Protein AF-F3QII2-F1 (afdb_monomer)

Foldseek 3Di:
DDDDDDDDDPDDDPDPDPPDPDPDDDDDDFQCVVCVPPPNDLVRLVVVFDWDQFPQGTGRLSAFVVNVDPVDSDDDGPVVFFDDADVVHDPPDDTPRGDCVVVCVVVVVSDPDDPCVPPNPPD

pLDDT: mean 78.5, std 14.96, range [42.94, 92.31]

InterPro domains:
  IPR036280 Multiheme cytochrome superfamily [SSF48695] (8-122)

Radius of gyration: 26.81 Å; Cα contacts (8 Å, |Δi|>4): 93; chains: 1; bounding box: 53×90×44 Å

Sequence (123 aa):
MKTIKVILPALLSFFLAGAVFAQNAPEAMKKEQCLACHGPTFDELIKKNVQAQSDSGPVNPHVWIPHAGGPEKAATECIDCHAQHSIPPKPGYKDTSASLEPCYACHHNYQLKKCSSCHGDKN

Organism: NCBI:txid762966

Solvent-accessible surface area (backbone atoms only — not comparable to full-atom values): 8514 Å² total; per-residue (Å²): 143,83,81,88,79,89,79,86,77,99,72,90,89,87,85,90,84,80,82,85,85,81,85,80,76,80,81,84,75,51,44,70,69,51,21,73,76,76,28,86,42,71,72,57,44,38,71,65,54,57,71,44,84,48,91,76,43,76,39,56,79,62,65,45,48,52,78,88,62,48,100,55,63,40,64,76,52,57,59,75,35,28,70,85,73,63,87,75,66,61,91,88,71,73,93,82,54,70,51,69,65,71,58,38,78,78,26,80,81,66,39,94,63,67,57,39,83,82,63,40,91,90,92

Secondary structure (DSSP, 8-state):
----------------SSSSSS--PPPPPPHHHHHHHH-SSHHHHHHHT--EEETTEEE-----BSTTT-S--BPPPGGGTS----SSPPTT-------SGGGGGT-TTS--S-THHHH-TT-

Mean predicted aligned error: 11.97 Å

Structure (mmCIF, N/CA/C/O backbone):
data_AF-F3QII2-F1
#
_entry.id   AF-F3QII2-F1
#
loop_
_atom_site.group_PDB
_atom_site.id
_atom_site.type_symbol
_atom_site.label_atom_id
_atom_site.label_alt_id
_atom_site.label_comp_id
_atom_site.label_asym_id
_atom_site.label_entity_id
_atom_site.label_seq_id
_atom_site.pdbx_PDB_ins_code
_atom_site.Cartn_x
_atom_site.Cartn_y
_atom_site.Cartn_z
_atom_site.occupancy
_atom_site.B_iso_or_equiv
_atom_site.auth_seq_id
_atom_site.auth_comp_id
_atom_site.auth_asym_id
_atom_site.auth_atom_id
_atom_site.pdbx_PDB_model_num
ATOM 1 N N . MET A 1 1 ? 34.535 -80.271 13.203 1.00 46.00 1 MET A N 1
ATOM 2 C CA . MET A 1 1 ? 35.333 -79.603 12.151 1.00 46.00 1 MET A CA 1
ATOM 3 C C . MET A 1 1 ? 34.400 -79.155 11.039 1.00 46.00 1 MET A C 1
ATOM 5 O O . MET A 1 1 ? 33.809 -80.017 10.403 1.00 46.00 1 MET A O 1
ATOM 9 N N . LYS A 1 2 ? 34.221 -77.847 10.836 1.00 42.94 2 LYS A N 1
ATOM 10 C CA . LYS A 1 2 ? 33.803 -77.236 9.563 1.00 42.94 2 LYS A CA 1
ATOM 11 C C . LYS A 1 2 ? 34.075 -75.735 9.659 1.00 42.94 2 LYS A C 1
ATOM 13 O O . LYS A 1 2 ? 33.865 -75.117 10.694 1.00 42.94 2 LYS A O 1
ATOM 18 N N . THR A 1 3 ? 34.691 -75.243 8.603 1.00 44.34 3 THR A N 1
ATOM 19 C CA . THR A 1 3 ? 35.510 -74.038 8.492 1.00 44.34 3 THR A CA 1
ATOM 20 C C . THR A 1 3 ? 34.710 -72.741 8.506 1.00 44.34 3 THR A C 1
ATOM 22 O O . THR A 1 3 ? 33.686 -72.627 7.838 1.00 44.34 3 THR A O 1
ATOM 25 N N . ILE A 1 4 ? 35.261 -71.753 9.211 1.00 49.91 4 ILE A N 1
ATOM 26 C CA . ILE A 1 4 ? 34.911 -70.331 9.179 1.00 49.91 4 ILE A CA 1
ATOM 27 C C . ILE A 1 4 ? 35.056 -69.798 7.746 1.00 49.91 4 ILE A C 1
ATOM 29 O O . ILE A 1 4 ? 36.092 -69.994 7.113 1.00 49.91 4 ILE A O 1
ATOM 33 N N . LYS A 1 5 ? 34.046 -69.075 7.256 1.00 50.47 5 LYS A N 1
ATOM 34 C CA . LYS A 1 5 ? 34.174 -68.180 6.101 1.00 50.47 5 LYS A CA 1
ATOM 35 C C . LYS A 1 5 ? 33.738 -66.791 6.554 1.00 50.47 5 LYS A C 1
ATOM 37 O O . LYS A 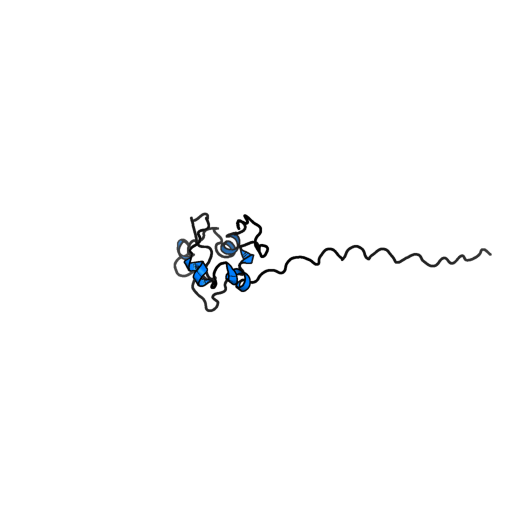1 5 ? 32.553 -66.512 6.692 1.00 50.47 5 LYS A O 1
ATOM 42 N N . VAL A 1 6 ? 34.735 -65.969 6.870 1.00 53.03 6 VAL A N 1
ATOM 43 C CA . VAL A 1 6 ? 34.589 -64.538 7.136 1.00 53.03 6 VAL A CA 1
ATOM 44 C C . VAL A 1 6 ? 34.221 -63.863 5.818 1.00 53.03 6 VAL A C 1
ATOM 46 O O . VAL A 1 6 ? 34.971 -63.976 4.852 1.00 53.03 6 VAL A O 1
ATOM 49 N N . ILE A 1 7 ? 33.091 -63.161 5.774 1.00 54.38 7 ILE A N 1
ATOM 50 C CA . ILE A 1 7 ? 32.795 -62.176 4.729 1.00 54.38 7 ILE A CA 1
ATOM 51 C C . ILE A 1 7 ? 32.366 -60.892 5.453 1.00 54.38 7 ILE A C 1
ATOM 53 O O . ILE A 1 7 ? 31.240 -60.771 5.927 1.00 54.38 7 ILE A O 1
ATOM 57 N N . LEU A 1 8 ? 33.332 -59.986 5.616 1.00 47.25 8 LEU A N 1
ATOM 58 C CA . LEU A 1 8 ? 33.181 -58.586 6.049 1.00 47.25 8 LEU A CA 1
ATOM 59 C C . LEU A 1 8 ? 32.653 -57.751 4.842 1.00 47.25 8 LEU A C 1
ATOM 61 O O . LEU A 1 8 ? 32.677 -58.245 3.716 1.00 47.25 8 LEU A O 1
ATOM 65 N N . PRO A 1 9 ? 32.172 -56.507 5.007 1.00 51.00 9 PRO A N 1
ATOM 66 C CA . PRO A 1 9 ? 30.765 -56.132 4.899 1.00 51.00 9 PRO A CA 1
ATOM 67 C C . PRO A 1 9 ? 30.524 -55.129 3.749 1.00 51.00 9 PRO A C 1
ATOM 69 O O . PRO A 1 9 ? 31.188 -54.103 3.659 1.00 51.00 9 PRO A O 1
ATOM 72 N N . ALA A 1 10 ? 29.524 -55.350 2.897 1.00 51.78 10 ALA A N 1
ATOM 73 C CA . ALA A 1 10 ? 29.083 -54.336 1.931 1.00 51.78 10 ALA A CA 1
ATOM 74 C C . ALA A 1 10 ? 27.935 -53.502 2.529 1.00 51.78 10 ALA A C 1
ATOM 76 O O . ALA A 1 10 ? 26.784 -53.598 2.115 1.00 51.78 10 ALA A O 1
ATOM 77 N N . LEU A 1 11 ? 28.249 -52.723 3.563 1.00 58.66 11 LEU A N 1
ATOM 78 C CA . LEU A 1 11 ? 27.399 -51.663 4.110 1.00 58.66 11 LEU A CA 1
ATOM 79 C C . LEU A 1 11 ? 28.162 -50.346 3.944 1.00 58.66 11 LEU A C 1
ATOM 81 O O . LEU A 1 11 ? 29.367 -50.322 4.156 1.00 58.66 11 LEU A O 1
ATOM 85 N N . LEU A 1 12 ? 27.432 -49.275 3.623 1.00 56.66 12 LEU A N 1
ATOM 86 C CA . LEU A 1 12 ? 27.881 -47.928 3.232 1.00 56.66 12 LEU A CA 1
ATOM 87 C C . LEU A 1 12 ? 28.186 -47.768 1.739 1.00 56.66 12 LEU A C 1
ATOM 89 O O . LEU A 1 12 ? 29.324 -47.947 1.327 1.00 56.66 12 LEU A O 1
ATOM 93 N N . SER A 1 13 ? 27.191 -47.335 0.954 1.00 59.59 13 SER A N 1
ATOM 94 C CA . SER A 1 13 ? 27.356 -46.309 -0.104 1.00 59.59 13 SER A CA 1
ATOM 95 C C . SER A 1 13 ? 26.025 -45.980 -0.802 1.00 59.59 13 SER A C 1
ATOM 97 O O . SER A 1 13 ? 25.944 -46.012 -2.023 1.00 59.59 13 SER A O 1
ATOM 99 N N . PHE A 1 14 ? 24.951 -45.680 -0.062 1.00 56.03 14 PHE A N 1
ATOM 100 C CA . PHE A 1 14 ? 23.705 -45.222 -0.702 1.00 56.03 14 PHE A CA 1
ATOM 101 C C . PHE A 1 14 ? 22.914 -44.248 0.183 1.00 56.03 14 PHE A C 1
ATOM 103 O O . PHE A 1 14 ? 21.791 -44.527 0.572 1.00 56.03 14 PHE A O 1
ATOM 110 N N . PHE A 1 15 ? 23.510 -43.107 0.553 1.00 59.72 15 PHE A N 1
ATOM 111 C CA . PHE A 1 15 ? 22.784 -42.048 1.284 1.00 59.72 15 PHE A CA 1
ATOM 112 C C . PHE A 1 15 ? 23.167 -40.602 0.911 1.00 59.72 15 PHE A C 1
ATOM 114 O O . PHE A 1 15 ? 22.882 -39.688 1.674 1.00 59.72 15 PHE A O 1
ATOM 121 N N . LEU A 1 16 ? 23.758 -40.340 -0.262 1.00 58.75 16 LEU A N 1
ATOM 122 C CA . LEU A 1 16 ? 24.139 -38.973 -0.671 1.00 58.75 16 LEU A CA 1
ATOM 123 C C . LEU A 1 16 ? 23.571 -38.573 -2.049 1.00 58.75 16 LEU A C 1
ATOM 125 O O . LEU A 1 16 ? 24.308 -38.212 -2.957 1.00 58.75 16 LEU A O 1
ATOM 129 N N . ALA A 1 17 ? 22.248 -38.630 -2.231 1.00 56.91 17 ALA A N 1
ATOM 130 C CA . ALA A 1 17 ? 21.606 -38.124 -3.458 1.00 56.91 17 ALA A CA 1
ATOM 131 C C . ALA A 1 17 ? 20.385 -37.214 -3.211 1.00 56.91 17 ALA A C 1
ATOM 133 O O . ALA A 1 17 ? 19.642 -36.924 -4.141 1.00 56.91 17 ALA A O 1
ATOM 134 N N . GLY A 1 18 ? 20.156 -36.761 -1.971 1.00 55.16 18 GLY A N 1
ATOM 135 C CA . GLY A 1 18 ? 18.942 -36.013 -1.607 1.00 55.16 18 GLY A CA 1
ATOM 136 C C . G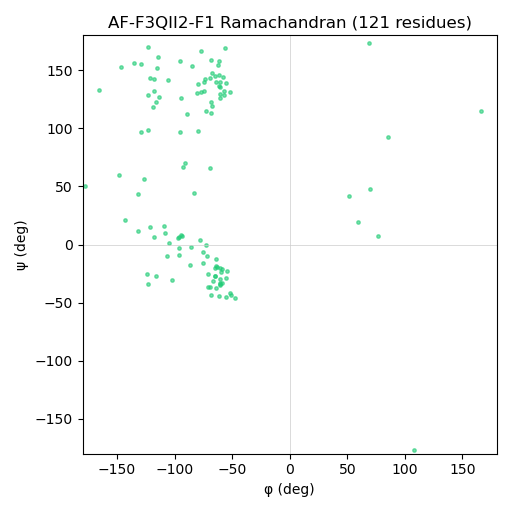LY A 1 18 ? 19.101 -34.508 -1.361 1.00 55.16 18 GLY A C 1
ATOM 137 O O . GLY A 1 18 ? 18.095 -33.826 -1.221 1.00 55.16 18 GLY A O 1
ATOM 138 N N . ALA A 1 19 ? 20.322 -33.966 -1.280 1.00 55.78 19 ALA A N 1
ATOM 139 C CA . ALA A 1 19 ? 20.540 -32.649 -0.658 1.00 55.78 19 ALA A CA 1
ATOM 140 C C . ALA A 1 19 ? 20.816 -31.471 -1.618 1.00 55.78 19 ALA A C 1
ATOM 142 O O . ALA A 1 19 ? 21.024 -30.358 -1.148 1.00 55.78 19 ALA A O 1
ATOM 143 N N . VAL A 1 20 ? 20.828 -31.662 -2.943 1.00 57.62 20 VAL A N 1
ATOM 144 C CA . VAL A 1 20 ? 21.366 -30.634 -3.871 1.00 57.62 20 VAL A CA 1
ATOM 145 C C . VAL A 1 20 ? 20.297 -29.699 -4.474 1.00 57.62 20 VAL A C 1
ATOM 147 O O . VAL A 1 20 ? 20.632 -28.755 -5.179 1.00 57.62 20 VAL A O 1
ATOM 150 N N . PHE A 1 21 ? 19.002 -29.885 -4.194 1.00 55.69 21 PHE A N 1
ATOM 151 C CA . PHE A 1 21 ? 17.939 -29.149 -4.910 1.00 55.69 21 PHE A CA 1
ATOM 152 C C . PHE A 1 21 ? 17.375 -27.894 -4.218 1.00 55.69 21 PHE A C 1
ATOM 154 O O . PHE A 1 21 ? 16.443 -27.296 -4.745 1.00 55.69 21 PHE A O 1
ATOM 161 N N . ALA A 1 22 ? 17.921 -27.440 -3.085 1.00 56.34 22 ALA A N 1
ATOM 162 C CA . ALA A 1 22 ? 17.294 -26.368 -2.293 1.00 56.34 22 ALA A CA 1
ATOM 163 C C . ALA A 1 22 ? 18.009 -24.995 -2.300 1.00 56.34 22 ALA A C 1
ATOM 165 O O . ALA A 1 22 ? 17.715 -24.173 -1.439 1.00 56.34 22 ALA A O 1
ATOM 166 N N . GLN A 1 23 ? 18.944 -24.710 -3.218 1.00 54.12 23 GLN A N 1
ATOM 167 C CA . GLN A 1 23 ? 19.853 -23.552 -3.060 1.00 54.12 23 GLN A CA 1
ATOM 168 C C . GLN A 1 23 ? 19.653 -22.336 -3.986 1.00 54.12 23 GLN A C 1
ATOM 170 O O . GLN A 1 23 ? 20.492 -21.447 -3.955 1.00 54.12 23 GLN A O 1
ATOM 175 N N . ASN A 1 24 ? 18.577 -22.219 -4.773 1.00 59.00 24 ASN A N 1
ATOM 176 C CA . ASN A 1 24 ? 18.424 -21.072 -5.694 1.00 59.00 24 ASN A CA 1
ATOM 177 C C . ASN A 1 24 ? 17.051 -20.382 -5.629 1.00 59.00 24 ASN A C 1
ATOM 179 O O . ASN A 1 24 ? 16.471 -20.054 -6.664 1.00 59.00 24 ASN A O 1
ATOM 183 N N . ALA A 1 25 ? 16.508 -20.159 -4.429 1.00 63.59 25 ALA A N 1
ATOM 184 C CA . ALA A 1 25 ? 15.426 -19.186 -4.291 1.00 63.59 25 ALA A CA 1
ATOM 185 C C . ALA A 1 25 ? 16.023 -17.766 -4.383 1.00 63.59 25 ALA A C 1
ATOM 187 O O . ALA A 1 25 ? 17.034 -17.510 -3.724 1.00 63.59 25 ALA A O 1
ATOM 188 N N . PRO A 1 26 ? 15.455 -16.854 -5.195 1.00 70.88 26 PRO A N 1
ATOM 189 C CA . PRO A 1 26 ? 15.924 -15.475 -5.243 1.00 70.88 26 PRO A CA 1
ATOM 190 C C . PRO A 1 26 ? 15.777 -14.829 -3.863 1.00 70.88 26 PRO A C 1
ATOM 192 O O . PRO A 1 26 ? 14.747 -14.994 -3.205 1.00 70.88 26 PRO A O 1
ATOM 195 N N . GLU A 1 27 ? 16.811 -14.103 -3.437 1.00 84.00 27 GLU A N 1
ATOM 196 C CA . GLU A 1 27 ? 16.780 -13.344 -2.188 1.00 84.00 27 GLU A CA 1
ATOM 197 C C . GLU A 1 27 ? 15.587 -12.379 -2.192 1.00 84.00 27 GLU A C 1
ATOM 199 O O . GLU A 1 27 ? 15.242 -11.787 -3.217 1.00 84.00 27 GLU A O 1
ATOM 204 N N . ALA A 1 28 ? 14.924 -12.268 -1.045 1.00 88.81 28 ALA A N 1
ATOM 205 C CA . ALA A 1 28 ? 13.785 -11.386 -0.862 1.00 88.81 28 ALA A CA 1
ATOM 206 C C . ALA A 1 28 ? 14.232 -9.917 -0.946 1.00 88.81 28 ALA A C 1
ATOM 208 O O . ALA A 1 28 ? 15.042 -9.467 -0.132 1.00 88.81 28 ALA A O 1
ATOM 209 N N . MET A 1 29 ? 13.697 -9.172 -1.916 1.00 90.69 29 MET A N 1
ATOM 210 C CA . MET A 1 29 ? 14.007 -7.753 -2.085 1.00 90.69 29 MET A CA 1
ATOM 211 C C . MET A 1 29 ? 13.545 -6.911 -0.892 1.00 90.69 29 MET A C 1
ATOM 213 O O . MET A 1 29 ? 12.447 -7.091 -0.367 1.00 90.69 29 MET A O 1
ATOM 217 N N . LYS A 1 30 ? 14.382 -5.943 -0.513 1.00 91.69 30 LYS A N 1
ATOM 218 C CA . LYS A 1 30 ? 14.069 -4.915 0.484 1.00 91.69 30 LYS A CA 1
ATOM 219 C C . LYS A 1 30 ? 13.336 -3.736 -0.143 1.00 91.69 30 LYS A C 1
ATOM 221 O O . LYS A 1 30 ? 13.530 -3.413 -1.318 1.00 91.69 30 LYS A O 1
ATOM 226 N N . LYS A 1 31 ? 12.546 -3.039 0.669 1.00 90.38 31 LYS A N 1
ATOM 227 C CA . LYS A 1 31 ? 11.771 -1.848 0.316 1.00 90.38 31 LYS A CA 1
ATOM 228 C C . LYS A 1 31 ? 12.602 -0.824 -0.447 1.00 90.38 31 LYS A C 1
ATOM 230 O O . LYS A 1 31 ? 12.154 -0.323 -1.473 1.00 90.38 31 LYS A O 1
ATOM 235 N N . GLU A 1 32 ? 13.819 -0.531 0.002 1.00 90.50 32 GLU A N 1
ATOM 236 C CA . GLU A 1 32 ? 14.695 0.463 -0.628 1.00 90.50 32 GLU A CA 1
ATOM 237 C C . GLU A 1 32 ? 15.020 0.099 -2.085 1.00 90.50 32 GLU A C 1
ATOM 239 O O . GLU A 1 32 ? 15.083 0.975 -2.947 1.00 90.50 32 GLU A O 1
ATOM 244 N N . GLN A 1 33 ? 15.157 -1.196 -2.386 1.00 92.06 33 GLN A N 1
ATOM 245 C CA . GLN A 1 33 ? 15.411 -1.677 -3.744 1.00 92.06 33 GLN A CA 1
ATOM 246 C C . GLN A 1 33 ? 14.173 -1.515 -4.637 1.00 92.06 33 GLN A C 1
ATOM 248 O O . GLN A 1 33 ? 14.302 -1.169 -5.809 1.00 92.06 33 GLN A O 1
ATOM 253 N N . CYS A 1 34 ? 12.972 -1.711 -4.090 1.00 92.31 34 CYS A N 1
ATOM 254 C CA . CYS A 1 34 ? 11.715 -1.476 -4.804 1.00 92.31 34 CYS A CA 1
ATOM 255 C C . CYS A 1 34 ? 11.491 0.023 -5.079 1.00 92.31 34 CYS A C 1
ATOM 257 O O . CYS A 1 34 ? 11.118 0.418 -6.191 1.00 92.31 34 CYS A O 1
ATOM 259 N N . LEU A 1 35 ? 11.755 0.872 -4.080 1.00 91.94 35 LEU A N 1
ATOM 260 C CA . LEU A 1 35 ? 11.581 2.327 -4.162 1.00 91.94 35 LEU A CA 1
ATOM 261 C C . LEU A 1 35 ? 12.516 2.980 -5.186 1.00 91.94 35 LEU A C 1
ATOM 263 O O . LEU A 1 35 ? 12.132 3.971 -5.806 1.00 91.94 35 LEU A O 1
ATOM 267 N N . ALA A 1 36 ? 13.681 2.383 -5.457 1.00 91.94 36 ALA A N 1
ATOM 268 C CA . ALA A 1 36 ? 14.610 2.864 -6.480 1.00 91.94 36 ALA A CA 1
ATOM 269 C C . ALA A 1 36 ? 13.974 3.024 -7.879 1.00 91.94 36 ALA A C 1
ATOM 271 O O . ALA A 1 36 ? 14.480 3.796 -8.692 1.00 91.94 36 ALA A O 1
ATOM 272 N N . CYS A 1 37 ? 12.868 2.325 -8.174 1.00 91.12 37 CYS A N 1
ATOM 273 C CA . CYS A 1 37 ? 12.137 2.460 -9.440 1.00 91.12 37 CYS A CA 1
ATOM 274 C C . CYS A 1 37 ? 10.655 2.832 -9.274 1.00 91.12 37 CYS A C 1
ATOM 276 O O . CYS A 1 37 ? 10.113 3.548 -10.115 1.00 91.12 37 CYS A O 1
ATOM 278 N N . HIS A 1 38 ? 9.979 2.365 -8.219 1.00 89.25 38 HIS A N 1
ATOM 279 C CA . HIS A 1 38 ? 8.523 2.539 -8.082 1.00 89.25 38 HIS A CA 1
ATOM 280 C C . HIS A 1 38 ? 8.115 3.870 -7.426 1.00 89.25 38 HIS A C 1
ATOM 282 O O . HIS A 1 38 ? 6.995 4.352 -7.626 1.00 89.25 38 HIS A O 1
ATOM 288 N N . GLY A 1 39 ? 9.036 4.544 -6.739 1.00 85.12 39 GLY A N 1
ATOM 289 C CA . GLY A 1 39 ? 8.838 5.860 -6.133 1.00 85.12 39 GLY A CA 1
ATOM 290 C C . GLY A 1 39 ? 9.984 6.138 -5.165 1.00 85.12 39 GLY A C 1
ATOM 291 O O . GLY A 1 39 ? 10.081 5.402 -4.189 1.00 85.12 39 GLY A O 1
ATOM 292 N N . PRO A 1 40 ? 10.854 7.137 -5.415 1.00 83.25 40 PRO A N 1
ATOM 293 C CA . PRO A 1 40 ? 12.130 7.262 -4.705 1.00 83.25 40 PRO A CA 1
ATOM 294 C C . PRO A 1 40 ? 11.983 7.397 -3.186 1.00 83.25 40 PRO A C 1
ATOM 296 O O . PRO A 1 40 ? 12.908 7.060 -2.448 1.00 83.25 40 PRO A O 1
ATOM 299 N N . THR A 1 41 ? 10.808 7.812 -2.705 1.00 88.81 41 THR A N 1
ATOM 300 C CA . THR A 1 41 ? 10.411 7.681 -1.301 1.00 88.81 41 THR A CA 1
ATOM 301 C C . THR A 1 41 ? 9.029 7.042 -1.146 1.00 88.81 41 THR A C 1
ATOM 303 O O . THR A 1 41 ? 8.162 7.144 -2.018 1.00 88.81 41 THR A O 1
ATOM 306 N N . PHE A 1 42 ? 8.780 6.426 0.014 1.00 88.69 42 PHE A N 1
ATOM 307 C CA . PHE A 1 42 ? 7.455 5.885 0.329 1.00 88.69 42 PHE A CA 1
ATOM 308 C C . PHE A 1 42 ? 6.393 6.995 0.420 1.00 88.69 42 PHE A C 1
ATOM 310 O O . PHE A 1 42 ? 5.292 6.824 -0.085 1.00 88.69 42 PHE A O 1
ATOM 317 N N . ASP A 1 43 ? 6.726 8.177 0.952 1.00 87.75 43 ASP A N 1
ATOM 318 C CA . ASP A 1 43 ? 5.789 9.312 1.014 1.00 87.75 43 ASP A CA 1
ATOM 319 C C . ASP A 1 43 ? 5.319 9.774 -0.379 1.00 87.75 43 ASP A C 1
ATOM 321 O O . ASP A 1 43 ? 4.175 10.201 -0.550 1.00 87.75 43 ASP A O 1
ATOM 325 N N . GLU A 1 44 ? 6.172 9.684 -1.401 1.00 88.81 44 GLU A N 1
ATOM 326 C CA . GLU A 1 44 ? 5.771 9.957 -2.785 1.00 88.81 44 GLU A CA 1
ATOM 327 C C . GLU A 1 44 ? 4.822 8.893 -3.334 1.00 88.81 44 GLU A C 1
ATOM 329 O O . GLU A 1 44 ? 3.888 9.242 -4.057 1.00 88.81 44 GLU A O 1
ATOM 334 N N . LEU A 1 45 ? 5.003 7.618 -2.970 1.00 88.12 45 LEU A N 1
ATOM 335 C CA . LEU A 1 45 ? 4.047 6.560 -3.311 1.00 88.12 45 LEU A CA 1
ATOM 336 C C . LEU A 1 45 ? 2.673 6.821 -2.694 1.00 88.12 45 LEU A C 1
ATOM 338 O O . LEU A 1 45 ? 1.670 6.731 -3.401 1.00 88.12 45 LEU A O 1
ATOM 342 N N . ILE A 1 46 ? 2.619 7.219 -1.418 1.00 89.31 46 ILE A N 1
ATOM 343 C CA . ILE A 1 46 ? 1.358 7.586 -0.755 1.00 89.31 46 ILE A CA 1
ATOM 344 C C . ILE A 1 46 ? 0.649 8.693 -1.553 1.00 89.31 46 ILE A C 1
ATOM 346 O O . ILE A 1 46 ? -0.544 8.592 -1.840 1.00 89.31 46 ILE A O 1
ATOM 350 N N . LYS A 1 47 ? 1.385 9.727 -1.984 1.00 90.44 47 LYS A N 1
ATOM 351 C CA . LYS A 1 47 ? 0.833 10.859 -2.755 1.00 90.44 47 LYS A CA 1
ATOM 352 C C . LYS A 1 47 ? 0.308 10.471 -4.138 1.00 90.44 47 LYS A C 1
ATOM 354 O O . LYS A 1 47 ? -0.605 11.132 -4.626 1.00 90.44 47 LYS A O 1
ATOM 359 N N . LYS A 1 48 ? 0.838 9.411 -4.764 1.00 91.38 48 LYS A N 1
ATOM 360 C CA . LYS A 1 48 ? 0.314 8.898 -6.047 1.00 91.38 48 LYS A CA 1
ATOM 361 C C . LYS A 1 48 ? -1.115 8.365 -5.925 1.00 91.38 48 LYS A C 1
ATOM 363 O O . LYS A 1 48 ? -1.788 8.249 -6.944 1.00 91.38 48 LYS A O 1
ATOM 368 N N . ASN A 1 49 ? -1.574 8.064 -4.708 1.00 91.06 49 ASN A N 1
ATOM 369 C CA . ASN A 1 49 ? -2.951 7.677 -4.412 1.00 91.06 49 ASN A CA 1
ATOM 370 C C . ASN A 1 49 ? -3.467 6.527 -5.298 1.00 91.06 49 ASN A C 1
ATOM 372 O O . ASN A 1 49 ? -4.598 6.563 -5.787 1.00 91.06 49 ASN A O 1
ATOM 376 N N . VAL A 1 50 ? -2.622 5.515 -5.524 1.00 90.00 50 VAL A N 1
ATOM 377 C CA . VAL A 1 50 ? -2.985 4.317 -6.295 1.00 90.00 50 VAL A CA 1
ATOM 378 C C . VAL A 1 50 ? -4.141 3.616 -5.593 1.00 90.00 50 VAL A C 1
ATOM 380 O O . VAL A 1 50 ? -4.046 3.331 -4.405 1.00 90.00 50 VAL A O 1
ATOM 383 N N . GLN A 1 51 ? -5.229 3.357 -6.316 1.00 91.69 51 GLN A N 1
ATOM 384 C CA . GLN A 1 51 ? -6.437 2.776 -5.739 1.00 91.69 51 GLN A CA 1
ATOM 385 C C . GLN A 1 51 ? -6.453 1.253 -5.903 1.00 91.69 51 GLN A C 1
ATOM 387 O O . GLN A 1 51 ? -6.358 0.747 -7.020 1.00 91.69 51 GLN A O 1
ATOM 392 N N . ALA A 1 52 ? -6.633 0.542 -4.794 1.00 89.81 52 ALA A N 1
ATOM 393 C CA . ALA A 1 52 ? -6.997 -0.867 -4.742 1.00 89.81 52 ALA A CA 1
ATOM 394 C C . ALA A 1 52 ? -8.469 -0.988 -4.330 1.00 89.81 52 ALA A C 1
ATOM 396 O O . ALA A 1 52 ? -8.952 -0.232 -3.485 1.00 89.81 52 ALA A O 1
ATOM 397 N N . GLN A 1 53 ? -9.196 -1.932 -4.922 1.00 90.69 53 GLN A N 1
ATOM 398 C CA . GLN A 1 53 ? -10.582 -2.181 -4.541 1.00 90.69 53 GLN A CA 1
ATOM 399 C C . GLN A 1 53 ? -10.628 -2.966 -3.224 1.00 90.69 53 GLN A C 1
ATOM 401 O O . GLN A 1 53 ? -9.972 -3.996 -3.101 1.00 90.69 53 GLN A O 1
ATOM 406 N N . SER A 1 54 ? -11.434 -2.503 -2.267 1.00 89.69 54 SER A N 1
ATOM 407 C CA . SER A 1 54 ? -11.789 -3.241 -1.048 1.00 89.69 54 SER A CA 1
ATOM 408 C C . SER A 1 54 ? -13.311 -3.379 -0.930 1.00 89.69 54 SER A C 1
ATOM 410 O O . SER A 1 54 ? -14.061 -2.682 -1.621 1.00 89.69 54 SER A O 1
ATOM 412 N N . ASP A 1 55 ? -13.781 -4.199 0.009 1.00 85.75 55 ASP A N 1
ATOM 413 C CA . ASP A 1 55 ? -15.213 -4.363 0.311 1.00 85.75 55 ASP A CA 1
ATOM 414 C C . ASP A 1 55 ? -15.879 -3.074 0.823 1.00 85.75 55 ASP A C 1
ATOM 416 O O . ASP A 1 55 ? -17.099 -2.926 0.786 1.00 85.75 55 ASP A O 1
ATOM 420 N N . SER A 1 56 ? -15.082 -2.115 1.304 1.00 85.75 56 SER A N 1
ATOM 421 C CA . SER A 1 56 ? -15.553 -0.786 1.718 1.00 85.75 56 SER A CA 1
ATOM 422 C C . SER A 1 56 ? -15.398 0.281 0.631 1.00 85.75 56 SER A C 1
ATOM 424 O O . SER A 1 56 ? -15.661 1.452 0.895 1.00 85.75 56 SER A O 1
ATOM 426 N N . GLY A 1 57 ? -14.992 -0.112 -0.579 1.00 89.50 57 GLY A N 1
ATOM 427 C CA . GLY A 1 57 ? -14.717 0.775 -1.706 1.00 89.50 57 GLY A CA 1
ATOM 428 C C . GLY A 1 57 ? -13.223 0.909 -2.028 1.00 89.50 57 GLY A C 1
ATOM 429 O O . GLY A 1 57 ? -12.389 0.235 -1.413 1.00 89.50 57 GLY A O 1
ATOM 430 N N . PRO A 1 58 ? -12.875 1.753 -3.014 1.00 91.94 58 PRO A N 1
ATOM 431 C CA . PRO A 1 58 ? -11.489 2.025 -3.373 1.00 91.94 58 PRO A CA 1
ATOM 432 C C . PRO A 1 58 ? -10.711 2.652 -2.211 1.00 91.94 58 PRO A C 1
ATOM 434 O O . PRO A 1 58 ? -11.207 3.558 -1.539 1.00 91.94 58 PRO A O 1
ATOM 437 N N . VAL A 1 59 ? -9.489 2.175 -1.989 1.00 91.38 59 VAL A N 1
ATOM 438 C CA . VAL A 1 59 ? -8.560 2.681 -0.972 1.00 91.38 59 VAL A CA 1
ATOM 439 C C . VAL A 1 59 ? -7.160 2.834 -1.551 1.00 91.38 59 VAL A C 1
ATOM 441 O O . VAL A 1 59 ? -6.792 2.118 -2.479 1.00 91.38 59 VAL A O 1
ATOM 444 N N . ASN A 1 60 ? -6.341 3.703 -0.959 1.00 91.88 60 ASN A N 1
ATOM 445 C CA . ASN A 1 60 ? -4.898 3.661 -1.181 1.00 91.88 60 ASN A CA 1
ATOM 446 C C . ASN A 1 60 ? -4.241 2.735 -0.143 1.00 91.88 60 ASN A C 1
ATOM 448 O O . ASN A 1 60 ? -4.240 3.096 1.036 1.00 91.88 60 ASN A O 1
ATOM 452 N N . PRO A 1 61 ? -3.685 1.574 -0.540 1.00 89.75 61 PRO A N 1
ATOM 453 C CA . PRO A 1 61 ? -3.048 0.652 0.398 1.00 89.75 61 PRO A CA 1
ATOM 454 C C . PRO A 1 61 ? -1.673 1.134 0.873 1.00 89.75 61 PRO A C 1
ATOM 456 O O . PRO A 1 61 ? -1.160 0.635 1.870 1.00 89.75 61 PRO A O 1
ATOM 459 N N . HIS A 1 62 ? -1.059 2.100 0.184 1.00 91.06 62 HIS A N 1
ATOM 460 C CA . HIS A 1 62 ? 0.228 2.649 0.590 1.00 91.06 62 HIS A CA 1
ATOM 461 C C . HIS A 1 62 ? 0.013 3.654 1.714 1.00 91.06 62 HIS A C 1
ATOM 463 O O . HIS A 1 62 ? -0.326 4.815 1.479 1.00 91.06 62 HIS A O 1
ATOM 469 N N . VAL A 1 63 ? 0.204 3.186 2.941 1.00 87.19 63 VAL A N 1
ATOM 470 C CA . VAL A 1 63 ? 0.085 3.961 4.173 1.00 87.19 63 VAL A CA 1
ATOM 471 C C . VAL A 1 63 ? 1.097 3.447 5.196 1.00 87.19 63 VAL A C 1
ATOM 473 O O . VAL A 1 63 ? 1.513 2.293 5.154 1.00 87.19 63 VAL A O 1
ATOM 476 N N . TRP A 1 64 ? 1.523 4.313 6.110 1.00 85.31 64 TRP A N 1
ATOM 477 C CA . TRP A 1 64 ? 2.386 3.918 7.226 1.00 85.31 64 TRP A CA 1
ATOM 478 C C . TRP A 1 64 ? 1.586 3.138 8.267 1.00 85.31 64 TRP A C 1
ATOM 480 O O . TRP A 1 64 ? 0.454 3.518 8.546 1.00 85.31 64 TRP A O 1
ATOM 490 N N . ILE A 1 65 ? 2.164 2.112 8.892 1.00 80.44 65 ILE A N 1
ATOM 491 C CA . ILE A 1 65 ? 1.517 1.389 9.993 1.00 80.44 65 ILE A CA 1
ATOM 492 C C . ILE A 1 65 ? 2.357 1.602 11.264 1.00 80.44 65 ILE A C 1
ATOM 494 O O . ILE A 1 65 ? 3.541 1.283 11.256 1.00 80.44 65 ILE A O 1
ATOM 498 N N . PRO A 1 66 ? 1.787 2.135 12.361 1.00 76.62 66 PRO A N 1
ATOM 499 C CA . PRO A 1 66 ? 0.412 2.613 12.514 1.00 76.62 66 PRO A CA 1
ATOM 500 C C . PRO A 1 66 ? 0.117 3.895 11.709 1.00 76.62 66 PRO A C 1
ATOM 502 O O . PRO A 1 66 ? 0.926 4.824 11.661 1.00 76.62 66 PRO A O 1
ATOM 505 N N . HIS A 1 67 ? -1.101 3.987 11.155 1.00 78.56 67 HIS A N 1
ATOM 506 C CA . HIS A 1 67 ? -1.546 5.104 10.297 1.00 78.56 67 HIS A CA 1
ATOM 507 C C . HIS A 1 67 ? -1.498 6.481 10.976 1.00 78.56 67 HIS A C 1
ATOM 509 O O . HIS A 1 67 ? -1.417 7.504 10.300 1.00 78.56 67 HIS A O 1
ATOM 515 N N . ALA A 1 68 ? -1.542 6.519 12.310 1.00 67.06 68 ALA A N 1
ATOM 516 C CA . ALA A 1 68 ? -1.521 7.747 13.104 1.00 67.06 68 ALA A CA 1
ATOM 517 C C . ALA A 1 68 ? -0.120 8.375 13.248 1.00 67.06 68 ALA A C 1
ATOM 519 O O . ALA A 1 68 ? 0.024 9.372 13.951 1.00 67.06 68 ALA A O 1
ATOM 520 N N . GLY A 1 69 ? 0.907 7.819 12.594 1.00 58.62 69 GLY A N 1
ATOM 521 C CA . GLY A 1 69 ? 2.253 8.389 12.625 1.00 58.62 69 GLY A CA 1
ATOM 522 C C . GLY A 1 69 ? 2.921 8.240 13.990 1.00 58.62 69 GLY A C 1
ATOM 523 O O . GLY A 1 69 ? 3.467 9.209 14.515 1.00 58.62 69 GLY A O 1
ATOM 524 N N . GLY A 1 70 ? 2.872 7.029 14.559 1.00 59.00 70 GLY A N 1
ATOM 525 C CA . GLY A 1 70 ? 3.660 6.683 15.744 1.00 59.00 70 GLY A CA 1
ATOM 526 C C . GLY A 1 70 ? 5.170 6.914 15.535 1.00 59.00 70 GLY A C 1
ATOM 527 O O . GLY A 1 70 ? 5.607 7.148 14.405 1.00 59.00 70 GLY A O 1
ATOM 528 N N . PRO A 1 71 ? 5.985 6.848 16.608 1.00 55.53 71 PRO A N 1
ATOM 529 C CA . PRO A 1 71 ? 7.437 7.061 16.524 1.00 55.53 71 PRO A CA 1
ATOM 530 C C . PRO A 1 71 ? 8.103 6.126 15.506 1.00 55.53 71 PRO A C 1
ATOM 532 O O . PRO A 1 71 ? 9.073 6.503 14.852 1.00 55.53 71 PRO A O 1
ATOM 535 N N . GLU A 1 72 ? 7.520 4.946 15.308 1.00 56.00 72 GLU A N 1
ATOM 536 C CA . GLU A 1 72 ? 7.809 4.070 14.187 1.00 56.00 72 GLU A CA 1
ATOM 537 C C . GLU A 1 72 ? 6.774 4.317 13.086 1.00 56.00 72 GLU A C 1
ATOM 539 O O . GLU A 1 72 ? 5.687 3.745 13.087 1.00 56.00 72 GLU A O 1
ATOM 544 N N . LYS A 1 73 ? 7.111 5.153 12.098 1.00 65.81 73 LYS A N 1
ATOM 545 C CA . LYS A 1 73 ? 6.517 5.029 10.758 1.00 65.81 73 LYS A CA 1
ATOM 546 C C . LYS A 1 73 ? 7.061 3.748 10.121 1.00 65.81 73 LYS A C 1
ATOM 548 O O . LYS A 1 73 ? 7.852 3.806 9.180 1.00 65.81 73 LYS A O 1
ATOM 553 N N . ALA A 1 74 ? 6.719 2.592 10.682 1.00 65.44 74 ALA A N 1
ATOM 554 C CA . ALA A 1 74 ? 7.119 1.323 10.110 1.00 65.44 74 ALA A CA 1
ATOM 555 C C . ALA A 1 74 ? 6.356 1.162 8.787 1.00 65.44 74 ALA A C 1
ATOM 557 O O . ALA A 1 74 ? 5.126 1.111 8.744 1.00 65.44 74 ALA A O 1
ATOM 558 N N . ALA A 1 75 ? 7.087 1.180 7.674 1.00 65.00 75 ALA A N 1
ATOM 559 C CA . ALA A 1 75 ? 6.557 0.613 6.441 1.00 65.00 75 ALA A CA 1
ATOM 560 C C . ALA A 1 75 ? 6.744 -0.893 6.537 1.00 65.00 75 ALA A C 1
ATOM 562 O O . ALA A 1 75 ? 7.814 -1.349 6.945 1.00 65.00 75 ALA A O 1
ATOM 563 N N . THR A 1 76 ? 5.730 -1.634 6.112 1.00 78.38 76 THR A N 1
ATOM 564 C CA . THR A 1 76 ? 5.907 -3.031 5.726 1.00 78.38 76 THR A CA 1
ATOM 565 C C . THR A 1 76 ? 6.869 -3.111 4.541 1.00 78.38 76 THR A C 1
ATOM 567 O O . THR A 1 76 ? 7.059 -2.138 3.796 1.00 78.38 76 THR A O 1
ATOM 570 N N . GLU A 1 77 ? 7.490 -4.268 4.351 1.00 89.44 77 GLU A N 1
ATOM 571 C CA . GLU A 1 77 ? 8.243 -4.511 3.131 1.00 89.44 77 GLU A CA 1
ATOM 572 C C . GLU A 1 77 ? 7.261 -4.591 1.956 1.00 89.44 77 GLU A C 1
ATOM 574 O O . GLU A 1 77 ? 6.120 -5.032 2.096 1.00 89.44 77 GLU A O 1
ATOM 579 N N . CYS A 1 78 ? 7.679 -4.159 0.762 1.00 91.38 78 CYS A N 1
ATOM 580 C CA . CYS A 1 78 ? 6.791 -4.193 -0.408 1.00 91.38 78 CYS A CA 1
ATOM 581 C C . CYS A 1 78 ? 6.315 -5.622 -0.704 1.00 91.38 78 CYS A C 1
ATOM 583 O O . CYS A 1 78 ? 5.186 -5.831 -1.143 1.00 91.38 78 CYS A O 1
ATOM 585 N N . ILE A 1 79 ? 7.188 -6.594 -0.431 1.00 92.12 79 ILE A N 1
ATOM 586 C CA . ILE A 1 79 ? 6.946 -8.015 -0.663 1.00 92.12 79 ILE A CA 1
ATOM 587 C C . ILE A 1 79 ? 5.946 -8.649 0.310 1.00 92.12 79 ILE A C 1
ATOM 589 O O . ILE A 1 79 ? 5.513 -9.774 0.081 1.00 92.12 79 ILE A O 1
ATOM 593 N N . ASP A 1 80 ? 5.559 -7.934 1.369 1.00 89.69 80 ASP A N 1
ATOM 594 C CA . ASP A 1 80 ? 4.523 -8.400 2.293 1.00 89.69 80 ASP A CA 1
ATOM 595 C C . ASP A 1 80 ? 3.139 -8.360 1.628 1.00 89.69 80 ASP A C 1
ATOM 597 O O . ASP A 1 80 ? 2.252 -9.133 1.984 1.00 89.69 80 ASP A O 1
ATOM 601 N N . CYS A 1 81 ? 2.962 -7.484 0.630 1.00 90.75 81 CYS A N 1
ATOM 602 C CA . CYS A 1 81 ? 1.720 -7.354 -0.130 1.00 90.75 81 CYS A CA 1
ATOM 603 C C . CYS A 1 81 ? 1.882 -7.700 -1.615 1.00 90.75 81 CYS A C 1
ATOM 605 O O . CYS A 1 81 ? 0.896 -8.079 -2.237 1.00 90.75 81 CYS A O 1
ATOM 607 N N . HIS A 1 82 ? 3.077 -7.544 -2.194 1.00 92.12 82 HIS A N 1
ATOM 608 C CA . HIS A 1 82 ? 3.355 -7.735 -3.622 1.00 92.12 82 HIS A CA 1
ATOM 609 C C . HIS A 1 82 ? 4.312 -8.907 -3.870 1.00 92.12 82 HIS A C 1
ATOM 611 O O . HIS A 1 82 ? 5.208 -9.192 -3.086 1.00 92.12 82 HIS A O 1
ATOM 617 N N . ALA A 1 83 ? 4.216 -9.544 -5.031 1.00 90.25 83 ALA A N 1
ATOM 618 C CA . ALA A 1 83 ? 5.249 -10.445 -5.518 1.00 90.25 83 ALA A CA 1
ATOM 619 C C . ALA A 1 83 ? 6.400 -9.646 -6.145 1.00 90.25 83 ALA A C 1
ATOM 621 O O . ALA A 1 83 ? 6.199 -8.802 -7.023 1.00 90.25 83 ALA A O 1
ATOM 622 N N . GLN A 1 84 ? 7.631 -9.960 -5.741 1.00 91.00 84 GLN A N 1
ATOM 623 C CA . GLN A 1 84 ? 8.815 -9.428 -6.411 1.00 91.00 84 GLN A CA 1
ATOM 624 C C . GLN A 1 84 ? 8.918 -9.938 -7.857 1.00 91.00 84 GLN A C 1
ATOM 626 O O . GLN A 1 84 ? 8.591 -11.088 -8.160 1.00 91.00 84 GLN A O 1
ATOM 631 N N . HIS A 1 85 ? 9.416 -9.084 -8.750 1.00 90.94 85 HIS A N 1
ATOM 632 C CA . HIS A 1 85 ? 9.613 -9.395 -10.165 1.00 90.94 85 HIS A CA 1
ATOM 633 C C . HIS A 1 85 ? 11.098 -9.392 -10.543 1.00 90.94 85 HIS A C 1
ATOM 635 O O . HIS A 1 85 ? 11.935 -8.811 -9.856 1.00 90.94 85 HIS A O 1
ATOM 641 N N . SER A 1 86 ? 11.436 -10.013 -11.677 1.00 89.12 86 SER A N 1
ATOM 642 C CA . SER A 1 86 ? 12.798 -9.951 -12.219 1.00 89.12 86 SER A CA 1
ATOM 643 C C . SER A 1 86 ? 13.200 -8.515 -12.574 1.00 89.12 86 SER A C 1
ATOM 645 O O . SER A 1 86 ? 12.346 -7.687 -12.904 1.00 89.12 86 SER A O 1
ATOM 647 N N . ILE A 1 87 ? 14.505 -8.240 -12.570 1.00 87.50 87 ILE A N 1
ATOM 648 C CA . ILE A 1 87 ? 15.081 -6.968 -13.020 1.00 87.50 87 ILE A CA 1
ATOM 649 C C . ILE A 1 87 ? 16.021 -7.261 -14.206 1.00 87.50 87 ILE A C 1
ATOM 651 O O . ILE A 1 87 ? 16.993 -7.993 -14.021 1.00 87.50 87 ILE A O 1
ATOM 655 N N . PRO A 1 88 ? 15.755 -6.726 -15.414 1.00 88.56 88 PRO A N 1
ATOM 656 C CA . PRO A 1 88 ? 14.588 -5.915 -15.771 1.00 88.56 88 PRO A CA 1
ATOM 657 C C . PRO A 1 88 ? 13.274 -6.732 -15.763 1.00 88.56 88 PRO A C 1
ATOM 659 O O . PRO A 1 88 ? 13.305 -7.966 -15.885 1.00 88.56 88 PRO A O 1
ATOM 662 N N . PRO A 1 89 ? 12.105 -6.072 -15.637 1.00 88.06 89 PRO A N 1
ATOM 663 C CA . PRO A 1 89 ? 10.820 -6.740 -15.804 1.00 88.06 89 PRO A CA 1
ATOM 664 C C . PRO A 1 89 ? 10.722 -7.380 -17.191 1.00 88.06 89 PRO A C 1
ATOM 666 O O . PRO A 1 89 ? 11.199 -6.824 -18.184 1.00 88.06 89 PRO A O 1
ATOM 669 N N . LYS A 1 90 ? 10.075 -8.545 -17.278 1.00 88.44 90 LYS A N 1
ATOM 670 C CA . LYS A 1 90 ? 9.792 -9.168 -18.578 1.00 88.44 90 LYS A CA 1
ATOM 671 C C . LYS A 1 90 ? 8.893 -8.243 -19.418 1.00 88.44 90 LYS A C 1
ATOM 673 O O . LYS A 1 90 ? 8.020 -7.580 -18.851 1.00 88.44 90 LYS A O 1
ATOM 678 N N . PRO A 1 91 ? 9.047 -8.211 -20.754 1.00 90.56 91 PRO A N 1
ATOM 679 C CA . PRO A 1 91 ? 8.163 -7.433 -21.616 1.00 90.56 91 PRO A CA 1
ATOM 680 C C . PRO A 1 91 ? 6.687 -7.752 -21.353 1.00 90.56 91 PRO A C 1
ATOM 682 O O . PRO A 1 91 ? 6.300 -8.917 -21.287 1.00 90.56 91 PRO A O 1
ATOM 685 N N . GLY A 1 92 ? 5.870 -6.711 -21.182 1.00 86.75 92 GLY A N 1
ATOM 686 C CA . GLY A 1 92 ? 4.438 -6.852 -20.904 1.00 86.75 92 GLY A CA 1
ATOM 687 C C . GLY A 1 92 ? 4.081 -7.247 -19.466 1.00 86.75 92 GLY A C 1
ATOM 688 O O . GLY A 1 92 ? 2.905 -7.495 -19.203 1.00 86.75 92 GLY A O 1
ATOM 689 N N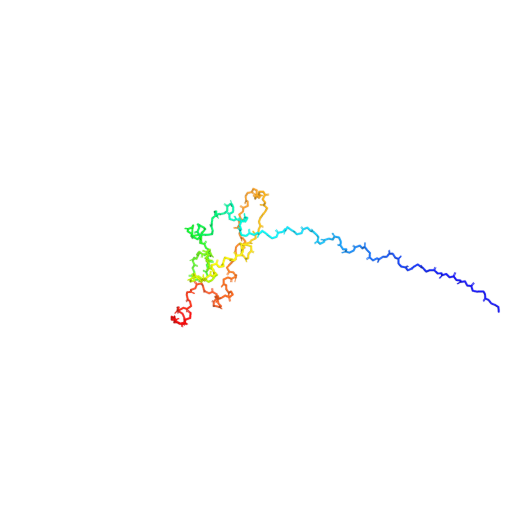 . TYR A 1 93 ? 5.046 -7.292 -18.538 1.00 86.81 93 TYR A N 1
ATOM 690 C CA . TYR A 1 93 ? 4.765 -7.543 -17.124 1.00 86.81 93 TYR A CA 1
ATOM 691 C C . TYR A 1 93 ? 3.783 -6.505 -16.566 1.00 86.81 93 TYR A C 1
ATOM 693 O O . TYR A 1 93 ? 3.985 -5.297 -16.698 1.00 86.81 93 TYR A O 1
ATOM 701 N N . LYS A 1 94 ? 2.726 -6.998 -15.923 1.00 83.44 94 LYS A N 1
ATOM 702 C CA . LYS A 1 94 ? 1.800 -6.210 -15.117 1.00 83.44 94 LYS A CA 1
ATOM 703 C C . LYS A 1 94 ? 1.795 -6.819 -13.730 1.00 83.44 94 LYS A C 1
ATOM 705 O O . LYS A 1 94 ? 1.613 -8.028 -13.604 1.00 83.44 94 LYS A O 1
ATOM 710 N N . ASP A 1 95 ? 1.991 -5.989 -12.718 1.00 79.12 95 ASP A N 1
ATOM 711 C CA . ASP A 1 95 ? 1.837 -6.448 -11.349 1.00 79.12 95 ASP A CA 1
ATOM 712 C C . ASP A 1 95 ? 0.345 -6.637 -11.042 1.00 79.12 95 ASP A C 1
ATOM 714 O O . ASP A 1 95 ? -0.435 -5.686 -11.078 1.00 79.12 95 ASP A O 1
ATOM 718 N N . THR A 1 96 ? -0.051 -7.882 -10.788 1.00 79.94 96 THR A N 1
ATOM 719 C CA . THR A 1 96 ? -1.404 -8.267 -10.353 1.00 79.94 96 THR A CA 1
ATOM 720 C C . THR A 1 96 ? -1.375 -8.992 -9.011 1.00 79.94 96 THR A C 1
ATOM 722 O O . THR A 1 96 ? -2.320 -9.695 -8.670 1.00 79.94 96 THR A O 1
ATOM 725 N N . SER A 1 97 ? -0.254 -8.909 -8.298 1.00 82.62 97 SER A N 1
ATOM 726 C CA . SER A 1 97 ? 0.031 -9.743 -7.130 1.00 82.62 97 SER A CA 1
ATOM 727 C C . SER A 1 97 ? -0.316 -9.084 -5.798 1.00 82.62 97 SER A C 1
ATOM 729 O O . SER A 1 97 ? -0.286 -9.755 -4.773 1.00 82.62 97 SER A O 1
ATOM 731 N N . ALA A 1 98 ? -0.652 -7.793 -5.822 1.00 88.81 98 ALA A N 1
ATOM 732 C CA . ALA A 1 98 ? -0.959 -7.019 -4.631 1.00 88.81 98 ALA A CA 1
ATOM 733 C C . ALA A 1 98 ? -2.170 -7.589 -3.869 1.00 88.81 98 ALA A C 1
ATOM 735 O O . ALA A 1 98 ? -3.242 -7.763 -4.454 1.00 88.81 98 ALA A O 1
ATOM 736 N N . SER A 1 99 ? -2.022 -7.803 -2.562 1.00 89.81 99 SER A N 1
ATOM 737 C CA . SER A 1 99 ? -3.107 -8.219 -1.665 1.00 89.81 99 SER A CA 1
ATOM 738 C C . SER A 1 99 ? -3.329 -7.217 -0.530 1.00 89.81 99 SER A C 1
ATOM 740 O O . SER A 1 99 ? -2.379 -6.659 0.016 1.00 89.81 99 SER A O 1
ATOM 742 N N . LEU A 1 100 ? -4.597 -7.019 -0.147 1.00 90.94 100 LEU A N 1
ATOM 743 C CA . LEU A 1 100 ? -4.989 -6.273 1.060 1.00 90.94 100 LEU A CA 1
ATOM 744 C C . LEU A 1 100 ? -4.998 -7.150 2.322 1.00 90.94 100 LEU A C 1
ATOM 746 O O . LEU A 1 100 ? -5.268 -6.648 3.410 1.00 90.94 100 LEU A O 1
ATOM 750 N N . GLU A 1 101 ? -4.713 -8.449 2.195 1.00 90.19 101 GLU A N 1
ATOM 751 C CA . GLU A 1 101 ? -4.734 -9.402 3.309 1.00 90.19 101 GLU A CA 1
ATOM 752 C C . GLU A 1 101 ? -3.924 -8.946 4.536 1.00 90.19 101 GLU A C 1
ATOM 754 O O . GLU A 1 101 ? -4.473 -9.005 5.640 1.00 90.19 101 GLU A O 1
ATOM 759 N N . PRO A 1 102 ? -2.703 -8.388 4.395 1.00 88.44 102 PRO A N 1
ATOM 760 C CA . PRO A 1 102 ? -1.946 -7.900 5.548 1.00 88.44 102 PRO A CA 1
ATOM 761 C C . PRO A 1 102 ? -2.662 -6.791 6.331 1.00 88.44 102 P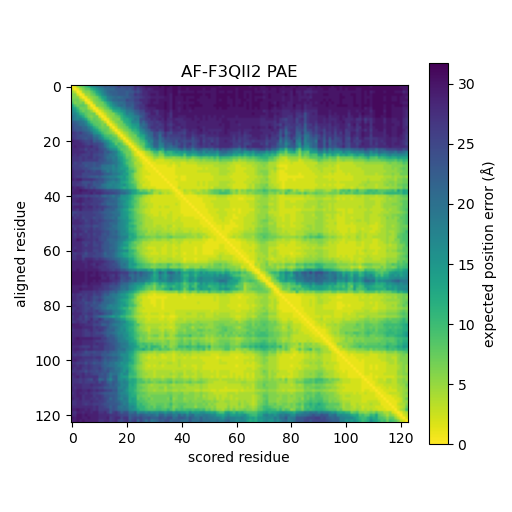RO A C 1
ATOM 763 O O . PRO A 1 102 ? -2.524 -6.701 7.550 1.00 88.44 102 PRO A O 1
ATOM 766 N N . CYS A 1 103 ? -3.487 -5.971 5.670 1.00 88.75 103 CYS A N 1
ATOM 767 C CA . CYS A 1 103 ? -4.274 -4.937 6.341 1.00 88.75 103 CYS A CA 1
ATOM 768 C C . CYS A 1 103 ? -5.343 -5.546 7.266 1.00 88.75 103 CYS A C 1
ATOM 770 O O . CYS A 1 103 ? -5.674 -4.974 8.309 1.00 88.75 103 CYS A O 1
ATOM 772 N N . TYR A 1 104 ? -5.868 -6.723 6.921 1.00 90.00 104 TYR A N 1
ATOM 773 C CA . TYR A 1 104 ? -6.909 -7.405 7.690 1.00 90.00 104 TYR A CA 1
ATOM 774 C C . TYR A 1 104 ? -6.400 -8.069 8.973 1.00 90.00 104 TYR A C 1
ATOM 776 O O . TYR A 1 104 ? -7.216 -8.451 9.810 1.00 90.00 104 TYR A O 1
ATOM 784 N N . ALA A 1 105 ? -5.082 -8.095 9.205 1.00 87.31 105 ALA A N 1
ATOM 785 C CA . ALA A 1 105 ? -4.520 -8.455 10.507 1.00 87.31 105 ALA A CA 1
ATOM 786 C C . ALA A 1 105 ? -4.976 -7.494 11.624 1.00 87.31 105 ALA A C 1
ATOM 788 O O . ALA A 1 105 ? -5.208 -7.923 12.753 1.00 87.31 105 ALA A O 1
ATOM 789 N N . CYS A 1 106 ? -5.155 -6.206 11.302 1.00 86.19 106 CYS A N 1
ATOM 790 C CA . CYS A 1 106 ? -5.701 -5.197 12.219 1.00 86.19 106 CYS A CA 1
ATOM 791 C C . CYS A 1 106 ? -7.178 -4.882 11.921 1.00 86.19 106 CYS A C 1
ATOM 793 O O . CYS A 1 106 ? -7.947 -4.559 12.825 1.00 86.19 106 CYS A O 1
ATOM 795 N N . HIS A 1 107 ? -7.596 -4.995 10.657 1.00 88.06 107 HIS A N 1
ATOM 796 C CA . HIS A 1 107 ? -8.971 -4.762 10.211 1.00 88.06 107 HIS A CA 1
ATOM 797 C C . HIS A 1 107 ? -9.808 -6.052 10.234 1.00 88.06 107 HIS A C 1
ATOM 799 O O . HIS A 1 107 ? -10.205 -6.578 9.196 1.00 88.06 107 HIS A O 1
ATOM 805 N N . HIS A 1 1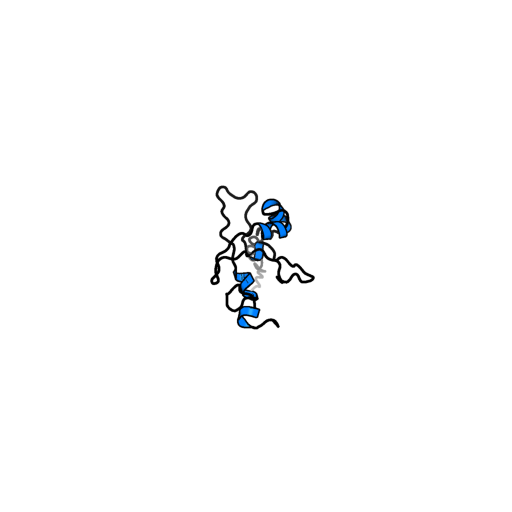08 ? -10.110 -6.544 11.437 1.00 85.38 108 HIS A N 1
ATOM 806 C CA . HIS A 1 108 ? -10.741 -7.852 11.685 1.00 85.38 108 HIS 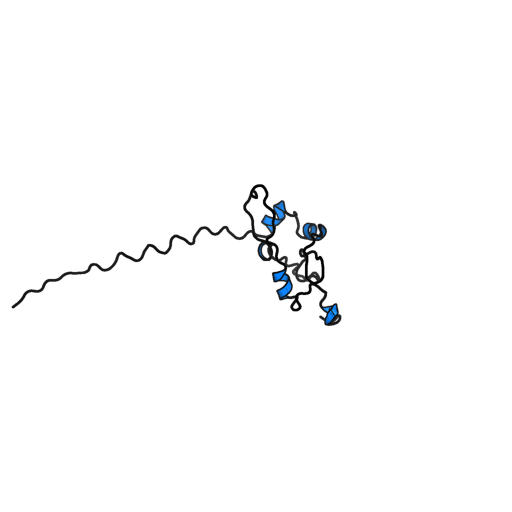A CA 1
ATOM 807 C C . HIS A 1 108 ? -12.177 -8.026 11.145 1.00 85.38 108 HIS A C 1
ATOM 809 O O . HIS A 1 108 ? -12.707 -9.134 11.131 1.00 85.38 108 HIS A O 1
ATOM 815 N N . ASN A 1 109 ? -12.842 -6.947 10.733 1.00 87.75 109 ASN A N 1
ATOM 816 C CA . ASN A 1 109 ? -14.146 -7.001 10.064 1.00 87.75 109 ASN A CA 1
ATOM 817 C C . ASN A 1 109 ? -14.022 -7.004 8.531 1.00 87.75 109 ASN A C 1
ATOM 819 O O . ASN A 1 109 ? -15.030 -6.858 7.843 1.00 87.75 109 ASN A O 1
ATOM 823 N N . TYR A 1 110 ? -12.795 -7.115 8.011 1.00 88.31 110 TYR A N 1
ATOM 824 C CA . TYR A 1 110 ? -12.457 -7.039 6.591 1.00 88.31 110 TYR A CA 1
ATOM 825 C C . TYR A 1 110 ? -12.864 -5.711 5.923 1.00 88.31 110 TYR A C 1
ATOM 827 O O . TYR A 1 110 ? -12.931 -5.588 4.701 1.00 88.31 110 TYR A O 1
ATOM 835 N N . GLN A 1 111 ? -13.081 -4.665 6.728 1.00 88.12 111 GLN A N 1
ATOM 836 C CA . GLN A 1 111 ? -13.380 -3.312 6.275 1.00 88.12 111 GLN A CA 1
ATOM 837 C C . GLN A 1 111 ? -12.240 -2.365 6.642 1.00 88.12 111 GLN A C 1
ATOM 839 O O . GLN A 1 111 ? -11.884 -2.204 7.808 1.00 88.12 111 GLN A O 1
ATOM 844 N N . LEU A 1 112 ? -11.725 -1.641 5.649 1.00 89.12 112 LEU A N 1
ATOM 845 C CA . LEU A 1 112 ? -10.666 -0.641 5.824 1.00 89.12 112 LEU A CA 1
ATOM 846 C C . LEU A 1 112 ? -11.223 0.719 6.285 1.00 89.12 112 LEU A C 1
ATOM 848 O O . LEU A 1 112 ? -10.868 1.778 5.771 1.00 89.12 112 LEU A O 1
ATOM 852 N N . LYS A 1 113 ? -12.145 0.688 7.252 1.00 84.69 113 LYS A N 1
ATOM 853 C CA . LYS A 1 113 ? -12.727 1.872 7.901 1.00 84.69 113 LYS A CA 1
ATOM 854 C C . LYS A 1 113 ? -11.976 2.187 9.192 1.00 84.69 113 LYS A C 1
ATOM 856 O O . LYS A 1 113 ? -11.362 1.312 9.794 1.00 84.69 113 LYS A O 1
ATOM 861 N N . LYS A 1 114 ? -12.064 3.437 9.656 1.00 81.81 114 LYS A N 1
ATOM 862 C CA . LYS A 1 114 ? -11.521 3.836 10.966 1.00 81.81 114 LYS A CA 1
ATOM 863 C C . LYS A 1 114 ? -12.189 3.043 12.094 1.00 81.81 114 LYS A C 1
ATOM 865 O O . LYS A 1 114 ? -13.414 2.906 12.082 1.00 81.81 114 LYS A O 1
ATOM 870 N N . CYS A 1 115 ? -11.416 2.624 13.097 1.00 82.81 115 CYS A N 1
ATOM 871 C CA . CYS A 1 115 ? -11.909 1.908 14.282 1.00 82.81 115 CYS A CA 1
ATOM 872 C C . CYS A 1 115 ? -13.071 2.654 14.957 1.00 82.81 115 CYS A C 1
ATOM 874 O O . CYS A 1 115 ? -14.100 2.058 15.281 1.00 82.81 115 CYS A O 1
ATOM 876 N N . SER A 1 116 ? -12.957 3.983 15.063 1.00 84.62 116 SER A N 1
ATOM 877 C CA . SER A 1 116 ? -13.970 4.847 15.675 1.00 84.62 116 SER A CA 1
ATOM 878 C C . SER 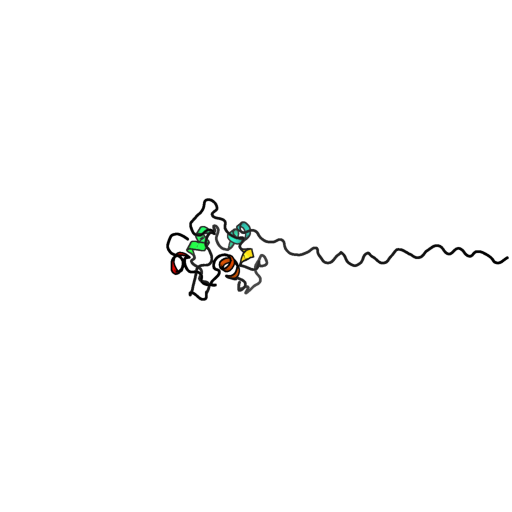A 1 116 ? -15.341 4.809 14.995 1.00 84.62 116 SER A C 1
ATOM 880 O O . SER A 1 116 ? -16.340 5.096 15.649 1.00 84.62 116 SER A O 1
ATOM 882 N N . SER A 1 117 ? -15.428 4.372 13.731 1.00 84.44 117 SER A N 1
ATOM 883 C CA . SER A 1 117 ? -16.716 4.186 13.046 1.00 84.44 117 SER A CA 1
ATOM 884 C C . SER A 1 117 ? -17.594 3.094 13.676 1.00 84.44 117 SER A C 1
ATOM 886 O O . SER A 1 117 ? -18.808 3.112 13.480 1.00 84.44 117 SER A O 1
ATOM 888 N N . CYS A 1 118 ? -17.004 2.176 14.451 1.00 83.00 118 CYS A N 1
ATOM 889 C CA . CYS A 1 118 ? -17.721 1.129 15.186 1.00 83.00 118 CYS A CA 1
ATOM 890 C C . CYS A 1 118 ? -17.438 1.141 16.699 1.00 83.00 118 CYS A C 1
ATOM 892 O O . CYS A 1 118 ? -18.278 0.685 17.470 1.00 83.00 118 CYS A O 1
ATOM 894 N N . HIS A 1 119 ? -16.287 1.667 17.133 1.00 81.88 119 HIS A N 1
ATOM 895 C CA . HIS A 1 119 ? -15.795 1.548 18.513 1.00 81.88 119 HIS A CA 1
ATOM 896 C C . HIS A 1 119 ? -15.629 2.888 19.263 1.00 81.88 119 HIS A C 1
ATOM 898 O O . HIS A 1 119 ? -15.137 2.895 20.392 1.00 81.88 119 HIS A O 1
ATOM 904 N N . GLY A 1 120 ? -16.049 4.018 18.680 1.00 78.12 120 GLY A N 1
ATOM 905 C CA . GLY A 1 120 ? -15.880 5.357 19.268 1.00 78.12 120 GLY A CA 1
ATOM 906 C C . GLY A 1 120 ? -14.419 5.834 19.324 1.00 78.12 120 GLY A C 1
ATOM 907 O O . GLY A 1 120 ? -13.497 5.086 19.019 1.00 78.12 120 GLY A O 1
ATOM 908 N N . ASP A 1 121 ? -14.189 7.090 19.718 1.00 71.12 121 ASP A N 1
ATOM 909 C CA . ASP A 1 121 ? -12.884 7.775 19.573 1.00 71.12 121 ASP A CA 1
ATOM 910 C C . ASP A 1 121 ? -11.770 7.303 20.529 1.00 71.12 121 ASP A C 1
ATOM 912 O O . ASP A 1 121 ? -10.662 7.834 20.502 1.00 71.12 121 ASP A O 1
ATOM 916 N N . LYS A 1 122 ? -12.049 6.332 21.406 1.00 63.44 122 LYS A N 1
ATOM 917 C CA . LYS A 1 122 ? -11.086 5.819 22.397 1.00 63.44 122 LYS A CA 1
ATOM 918 C C . LYS A 1 122 ? -10.315 4.576 21.927 1.00 63.44 122 LYS A C 1
ATOM 920 O O . LYS A 1 122 ? 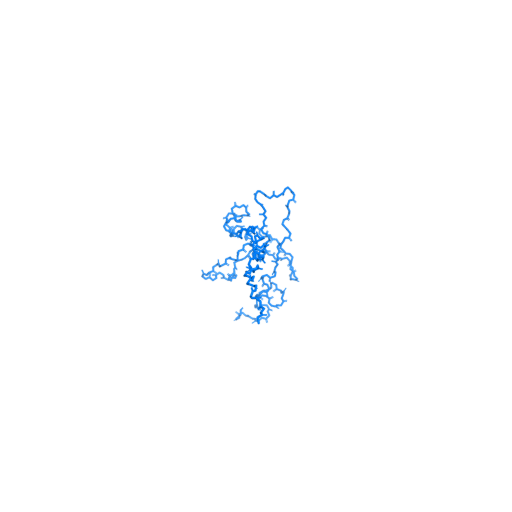-9.627 3.977 22.751 1.00 63.44 122 LYS A O 1
ATOM 925 N N . ASN A 1 123 ? -10.453 4.194 20.654 1.00 53.19 123 ASN A N 1
ATOM 926 C CA . ASN A 1 123 ? -9.837 3.009 20.046 1.00 53.19 123 ASN A CA 1
ATOM 927 C C . ASN A 1 123 ? -9.0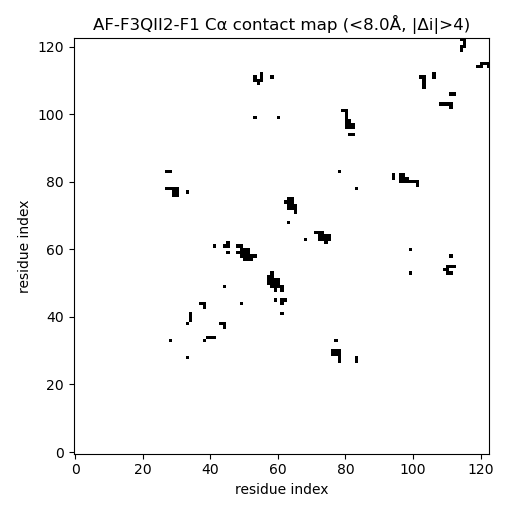86 3.347 18.758 1.00 53.19 123 ASN A C 1
ATOM 929 O O . ASN A 1 123 ? -9.672 4.051 17.902 1.00 53.19 123 ASN A O 1
#